Protein AF-A0A2U3EXC4-F1 (afdb_monomer_lite)

pLDDT: mean 76.71, std 11.1, range [39.53, 89.81]

Structure (mmCIF, N/CA/C/O backbone):
data_AF-A0A2U3EXC4-F1
#
_entry.id   AF-A0A2U3EXC4-F1
#
loop_
_atom_site.group_PDB
_atom_site.id
_atom_site.type_symbol
_atom_site.label_atom_id
_atom_site.label_alt_id
_atom_site.label_comp_id
_atom_site.label_asym_id
_atom_site.label_entity_id
_atom_site.label_seq_id
_atom_site.pdbx_PDB_ins_code
_atom_site.Cartn_x
_atom_site.Cartn_y
_atom_site.Cartn_z
_atom_site.occupancy
_atom_site.B_iso_or_equiv
_atom_site.auth_seq_id
_atom_site.auth_comp_id
_atom_site.auth_asym_id
_atom_site.auth_atom_id
_atom_site.pdbx_PDB_model_num
ATOM 1 N N . HIS A 1 1 ? -1.574 -14.650 11.570 1.00 39.53 1 HIS A N 1
ATOM 2 C CA . HIS A 1 1 ? -0.544 -13.862 12.267 1.00 39.53 1 HIS A CA 1
ATOM 3 C C . HIS A 1 1 ? -0.839 -12.391 12.060 1.00 39.53 1 HIS A C 1
ATOM 5 O O . HIS A 1 1 ? -0.309 -11.767 11.148 1.00 39.53 1 HIS A O 1
ATOM 11 N N . LEU A 1 2 ? -1.800 -11.889 12.842 1.00 47.72 2 LEU A N 1
ATOM 12 C CA . LEU A 1 2 ? -2.093 -10.464 12.923 1.00 47.72 2 LEU A CA 1
ATOM 13 C C . LEU A 1 2 ? -0.819 -9.725 13.350 1.00 47.72 2 LEU A C 1
ATOM 15 O O . LEU A 1 2 ? 0.061 -10.319 13.969 1.00 47.72 2 LEU A O 1
ATOM 19 N N . LEU A 1 3 ? -0.717 -8.446 13.006 1.00 53.62 3 LEU A N 1
ATOM 20 C CA . LEU A 1 3 ? 0.261 -7.527 13.580 1.00 53.62 3 LEU A CA 1
ATOM 21 C C . LEU A 1 3 ? 0.011 -7.461 15.097 1.00 53.62 3 LEU A C 1
ATOM 23 O O . LEU A 1 3 ? -0.742 -6.614 15.566 1.00 53.62 3 LEU A O 1
ATOM 27 N N . GLU A 1 4 ? 0.553 -8.426 15.842 1.00 44.22 4 GLU A N 1
ATOM 28 C CA . GLU A 1 4 ? 0.386 -8.539 17.288 1.00 44.22 4 GLU A CA 1
ATOM 29 C C . GLU A 1 4 ? 0.801 -7.210 17.931 1.00 44.22 4 GLU A C 1
ATOM 31 O O . GLU A 1 4 ? 1.902 -6.706 17.694 1.00 44.22 4 GLU A O 1
ATOM 36 N N . ASN A 1 5 ? -0.111 -6.649 18.730 1.00 52.50 5 ASN A N 1
ATOM 37 C CA . ASN A 1 5 ? 0.044 -5.418 19.514 1.00 52.50 5 ASN A CA 1
ATOM 38 C C . ASN A 1 5 ? -0.091 -4.075 18.774 1.00 52.50 5 ASN A C 1
ATOM 40 O O . ASN A 1 5 ? 0.348 -3.057 19.306 1.00 52.50 5 ASN A O 1
ATOM 44 N N . VAL A 1 6 ? -0.705 -4.026 17.587 1.00 58.94 6 VAL A N 1
ATOM 45 C CA . VAL A 1 6 ? -1.089 -2.739 16.974 1.00 58.94 6 VAL A CA 1
ATOM 46 C C . VAL A 1 6 ? -2.565 -2.481 17.225 1.00 58.94 6 VAL A C 1
ATOM 48 O O . VAL A 1 6 ? -3.406 -3.247 16.760 1.00 58.94 6 VAL A O 1
ATOM 51 N N . ASP A 1 7 ? -2.869 -1.399 17.943 1.00 63.06 7 ASP A N 1
ATOM 52 C CA . ASP A 1 7 ? -4.236 -0.903 18.070 1.00 63.06 7 ASP A CA 1
ATOM 53 C C . ASP A 1 7 ? -4.774 -0.575 16.661 1.00 63.06 7 ASP A C 1
ATOM 55 O O . ASP A 1 7 ? -4.237 0.314 15.990 1.00 63.06 7 ASP A O 1
ATOM 59 N N . PRO A 1 8 ? -5.799 -1.299 16.172 1.00 59.53 8 PRO A N 1
ATOM 60 C CA . PRO A 1 8 ? -6.338 -1.107 14.831 1.00 59.53 8 PRO A CA 1
ATOM 61 C C . PRO A 1 8 ? -7.047 0.245 14.658 1.00 59.53 8 PRO A C 1
ATOM 63 O O . PRO A 1 8 ? -7.344 0.618 13.521 1.00 59.53 8 PRO A O 1
ATOM 66 N N . GLU A 1 9 ? -7.329 0.961 15.752 1.00 60.06 9 GLU A N 1
ATOM 67 C CA . GLU A 1 9 ? -7.866 2.325 15.747 1.00 60.06 9 GLU A CA 1
ATOM 68 C C . GLU A 1 9 ? -6.787 3.402 15.883 1.00 60.06 9 GLU A C 1
ATOM 70 O O . GLU A 1 9 ? -7.100 4.591 15.823 1.00 60.06 9 GLU A O 1
ATOM 75 N N . SER A 1 10 ? -5.521 3.009 16.041 1.00 65.00 10 SER A N 1
ATOM 76 C CA . SER A 1 10 ? -4.431 3.959 16.184 1.00 65.00 10 SER A CA 1
ATOM 77 C C . SER A 1 10 ? -4.197 4.733 14.890 1.00 65.00 10 SER A C 1
ATOM 79 O O . SER A 1 10 ? -3.943 4.162 13.828 1.00 65.00 10 SER A O 1
ATOM 81 N N . ASP A 1 11 ? -4.175 6.056 15.009 1.00 62.62 11 ASP A N 1
ATOM 82 C CA . ASP A 1 11 ? -3.813 6.985 13.937 1.00 62.62 11 ASP A CA 1
ATOM 83 C C . ASP A 1 11 ? -2.303 6.983 13.611 1.00 62.62 11 ASP A C 1
ATOM 85 O O . ASP A 1 11 ? -1.827 7.840 12.870 1.00 62.62 11 ASP A O 1
ATOM 89 N N . GLN A 1 12 ? -1.537 6.006 14.111 1.00 58.59 12 GLN A N 1
ATOM 90 C CA . GLN A 1 12 ? -0.106 5.840 13.820 1.00 58.59 12 GLN A CA 1
ATOM 91 C C . GLN A 1 12 ? 0.189 5.741 12.325 1.00 58.59 12 GLN A C 1
ATOM 93 O O . GLN A 1 12 ? 1.234 6.190 11.878 1.00 58.59 12 GLN A O 1
ATOM 98 N N . ASP A 1 13 ? -0.745 5.224 11.529 1.00 61.38 13 ASP A N 1
ATOM 99 C CA . ASP A 1 13 ? -0.536 5.183 10.090 1.00 61.38 13 ASP A CA 1
ATOM 100 C C . ASP A 1 13 ? -0.767 6.560 9.433 1.00 61.38 13 ASP A C 1
ATOM 102 O O . ASP A 1 13 ? -0.423 6.711 8.273 1.00 61.38 13 ASP A O 1
ATOM 106 N N . ILE A 1 14 ? -1.338 7.594 10.080 1.00 65.75 14 ILE A N 1
ATOM 107 C CA . ILE A 1 14 ? -1.674 8.881 9.419 1.00 65.75 14 ILE A CA 1
ATOM 108 C C . ILE A 1 14 ? -0.468 9.507 8.718 1.00 65.75 14 ILE A C 1
ATOM 110 O O . ILE A 1 14 ? -0.600 9.937 7.562 1.00 65.75 14 ILE A O 1
ATOM 114 N N . HIS A 1 15 ? 0.676 9.518 9.396 1.00 70.88 15 HIS A N 1
ATOM 115 C CA . HIS A 1 15 ? 1.916 10.067 8.879 1.00 70.88 15 HIS A CA 1
ATOM 116 C C . HIS A 1 15 ? 2.724 8.984 8.152 1.00 70.88 15 HIS A C 1
ATOM 118 O O . HIS A 1 15 ? 3.027 7.962 8.764 1.00 70.88 15 HIS A O 1
ATOM 124 N N . PRO A 1 16 ? 3.144 9.214 6.890 1.00 68.75 16 PRO A N 1
ATOM 125 C CA . PRO A 1 16 ? 3.955 8.255 6.134 1.00 68.75 16 PRO A CA 1
ATOM 126 C C . PRO A 1 16 ? 5.227 7.796 6.864 1.00 68.75 16 PRO A C 1
ATOM 128 O O . PRO A 1 16 ? 5.678 6.674 6.682 1.00 68.75 16 PRO A O 1
ATOM 131 N N . GLU A 1 17 ? 5.795 8.655 7.711 1.00 71.88 17 GLU A N 1
ATOM 132 C CA . GLU A 1 17 ? 7.011 8.386 8.493 1.00 71.88 17 GLU A CA 1
ATOM 133 C C . GLU A 1 17 ? 6.801 7.386 9.640 1.00 71.88 17 GLU A C 1
ATOM 135 O O . GLU A 1 17 ? 7.762 6.822 10.155 1.00 71.88 17 GLU A O 1
ATOM 140 N N . GLN A 1 18 ? 5.552 7.173 10.053 1.00 72.88 18 GLN A N 1
ATOM 141 C CA . GLN A 1 18 ? 5.172 6.275 11.144 1.00 72.88 18 GLN A CA 1
ATOM 142 C C . GLN A 1 18 ? 4.621 4.936 10.620 1.00 72.88 18 GLN A C 1
ATOM 144 O O . GLN A 1 18 ? 4.342 4.028 11.408 1.00 72.88 18 GLN A O 1
ATOM 149 N N . GLU A 1 19 ? 4.494 4.784 9.294 1.00 75.25 19 GLU A N 1
ATOM 150 C CA . GLU A 1 19 ? 4.015 3.557 8.662 1.00 75.25 19 GLU A CA 1
ATOM 151 C C . GLU A 1 19 ? 5.043 2.428 8.852 1.00 75.25 19 GLU A C 1
ATOM 153 O O . GLU A 1 19 ? 6.198 2.512 8.441 1.00 75.25 19 GLU A O 1
ATOM 158 N N . ARG A 1 20 ? 4.612 1.326 9.475 1.00 76.25 20 ARG A N 1
ATOM 159 C CA . ARG A 1 20 ? 5.472 0.159 9.771 1.00 76.25 20 ARG A CA 1
ATOM 160 C C . ARG A 1 20 ? 5.605 -0.815 8.599 1.00 76.25 20 ARG A C 1
ATOM 162 O O . ARG A 1 20 ? 6.350 -1.794 8.687 1.00 76.25 20 ARG A O 1
ATOM 169 N N . VAL A 1 21 ? 4.848 -0.578 7.531 1.00 83.50 21 VAL A N 1
ATOM 170 C CA . VAL A 1 21 ? 4.814 -1.403 6.325 1.00 83.50 21 VAL A CA 1
ATOM 171 C C . VAL A 1 21 ? 4.985 -0.498 5.118 1.00 83.50 21 VAL A C 1
ATOM 173 O O . VAL A 1 21 ? 4.186 0.409 4.905 1.00 83.50 21 VAL A O 1
ATOM 176 N N . ARG A 1 22 ? 5.999 -0.777 4.306 1.00 86.56 22 ARG A N 1
ATOM 177 C CA . ARG A 1 22 ? 6.216 -0.158 3.006 1.00 86.56 22 ARG A CA 1
ATOM 178 C C . ARG A 1 22 ? 5.766 -1.121 1.920 1.00 86.56 22 ARG A C 1
ATOM 180 O O . ARG A 1 22 ? 6.240 -2.251 1.861 1.00 86.56 22 ARG A O 1
ATOM 187 N N . PHE A 1 23 ? 4.860 -0.663 1.066 1.00 87.69 23 PHE A N 1
ATOM 188 C CA . PHE A 1 23 ? 4.377 -1.440 -0.072 1.00 87.69 23 PHE A CA 1
ATOM 189 C C . PHE A 1 23 ? 5.165 -1.064 -1.326 1.00 87.69 23 PHE A C 1
ATOM 191 O O . PHE A 1 23 ? 5.357 0.124 -1.584 1.00 87.69 23 PHE A O 1
ATOM 198 N N . THR A 1 24 ? 5.579 -2.057 -2.103 1.00 86.81 24 THR A N 1
ATOM 199 C CA . THR A 1 24 ? 6.212 -1.885 -3.419 1.00 86.81 24 THR A CA 1
ATOM 200 C C . THR A 1 24 ? 5.493 -2.751 -4.445 1.00 86.81 24 THR A C 1
ATOM 202 O O . THR A 1 24 ? 4.983 -3.819 -4.102 1.00 86.81 24 THR A O 1
ATOM 205 N N . ALA A 1 25 ? 5.410 -2.301 -5.696 1.00 86.19 25 ALA A N 1
ATOM 206 C CA . ALA A 1 25 ? 4.807 -3.108 -6.755 1.00 86.19 25 ALA A CA 1
ATOM 207 C C . ALA A 1 25 ? 5.889 -3.826 -7.564 1.00 86.19 25 ALA A C 1
ATOM 209 O O . ALA A 1 25 ? 6.895 -3.223 -7.943 1.00 86.19 25 ALA A O 1
ATOM 210 N N . THR A 1 26 ? 5.662 -5.100 -7.879 1.00 84.94 26 THR A N 1
ATOM 211 C CA . THR A 1 26 ? 6.547 -5.825 -8.795 1.00 84.94 26 THR A CA 1
ATOM 212 C C . THR A 1 26 ? 6.403 -5.274 -10.218 1.00 84.94 26 THR A C 1
ATOM 214 O O . THR A 1 26 ? 5.294 -5.113 -10.727 1.00 84.94 26 THR A O 1
ATOM 217 N N . ALA A 1 27 ? 7.521 -4.990 -10.889 1.00 82.00 27 ALA A N 1
ATOM 218 C CA . ALA A 1 27 ? 7.528 -4.580 -12.300 1.00 82.00 27 ALA A CA 1
ATOM 219 C C . ALA A 1 27 ? 7.644 -5.765 -13.266 1.00 82.00 27 ALA A C 1
ATOM 221 O O . ALA A 1 27 ? 7.778 -5.586 -14.476 1.00 82.00 27 ALA A O 1
ATOM 222 N N . SER A 1 28 ? 7.566 -6.989 -12.748 1.00 80.62 28 SER A N 1
ATOM 223 C CA . SER A 1 28 ? 7.567 -8.185 -13.573 1.00 80.62 28 SER A CA 1
ATOM 224 C C . SER A 1 28 ? 6.315 -8.252 -14.458 1.00 80.62 28 SER A C 1
ATOM 226 O O . SER A 1 28 ? 5.176 -8.084 -14.012 1.00 80.62 28 SER A O 1
ATOM 228 N N . LEU A 1 29 ? 6.543 -8.532 -15.743 1.00 80.81 29 LEU A N 1
ATOM 229 C CA . LEU A 1 29 ? 5.497 -8.769 -16.743 1.00 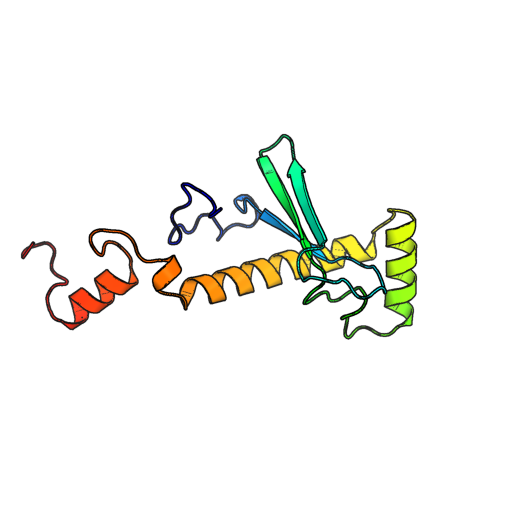80.81 29 LEU A CA 1
ATOM 230 C C . LEU A 1 29 ? 4.879 -10.171 -16.623 1.00 80.81 29 LEU A C 1
ATOM 232 O O . LEU A 1 29 ? 3.890 -10.476 -17.287 1.00 80.81 29 LEU A O 1
ATOM 236 N N . GLY A 1 30 ? 5.443 -11.029 -15.769 1.00 80.94 30 GLY A N 1
ATOM 237 C CA . GLY A 1 30 ? 4.889 -12.342 -15.472 1.00 80.94 30 GLY A CA 1
ATOM 238 C C . GLY A 1 30 ? 3.669 -12.268 -14.552 1.00 80.94 30 GLY A C 1
ATOM 239 O O . GLY A 1 30 ? 3.583 -11.436 -13.643 1.00 80.94 30 GLY A O 1
ATOM 240 N N . PHE A 1 31 ? 2.729 -13.189 -14.755 1.00 79.06 31 PHE A N 1
ATOM 241 C CA . PHE A 1 31 ? 1.625 -13.391 -13.822 1.00 79.06 31 PHE A CA 1
ATOM 242 C C . PHE A 1 31 ? 2.120 -14.107 -12.568 1.00 79.06 31 PHE A C 1
ATOM 244 O O . PHE A 1 31 ? 2.763 -15.154 -12.651 1.00 79.06 31 PHE A O 1
ATOM 251 N N . HIS A 1 32 ? 1.799 -13.542 -11.408 1.00 81.56 32 HIS A N 1
ATOM 252 C CA . HIS A 1 32 ? 2.148 -14.129 -10.121 1.00 81.56 32 HIS A CA 1
ATOM 253 C C . HIS A 1 32 ? 1.017 -15.044 -9.634 1.00 81.56 32 HIS A C 1
ATOM 255 O O . HIS A 1 32 ? -0.154 -14.755 -9.887 1.00 81.56 32 HIS A O 1
ATOM 261 N N . PRO A 1 33 ? 1.335 -16.143 -8.925 1.00 82.56 33 PRO A N 1
ATOM 262 C CA . PRO A 1 33 ? 0.327 -17.060 -8.395 1.00 82.56 33 PRO A CA 1
ATOM 263 C C . PRO A 1 33 ? -0.462 -16.477 -7.211 1.00 82.56 33 PRO A C 1
ATOM 265 O O . PRO A 1 33 ? -1.463 -17.061 -6.803 1.00 82.56 33 PRO A O 1
ATOM 268 N N . GLY A 1 34 ? -0.018 -15.352 -6.645 1.00 84.62 34 GLY A N 1
ATOM 269 C CA . GLY A 1 34 ? -0.682 -14.673 -5.542 1.00 84.62 34 GLY A CA 1
ATOM 270 C C . GLY A 1 34 ? -0.379 -13.179 -5.508 1.00 84.62 34 GLY A C 1
ATOM 271 O O . GLY A 1 34 ? 0.536 -12.696 -6.173 1.00 84.62 34 GLY A O 1
ATOM 272 N N . ASP A 1 35 ? -1.164 -12.470 -4.700 1.00 85.12 35 ASP A N 1
ATOM 273 C CA . ASP A 1 35 ? -1.126 -11.009 -4.576 1.00 85.12 35 ASP A CA 1
ATOM 274 C C . ASP A 1 35 ? 0.129 -10.499 -3.854 1.00 85.12 35 ASP A C 1
ATOM 276 O O . ASP A 1 35 ? 0.593 -9.391 -4.119 1.00 85.12 35 ASP A O 1
ATOM 280 N N . ILE A 1 36 ? 0.682 -11.302 -2.941 1.00 87.81 36 ILE A N 1
ATOM 281 C CA . ILE A 1 36 ? 1.909 -10.996 -2.202 1.00 87.81 36 ILE A CA 1
ATOM 282 C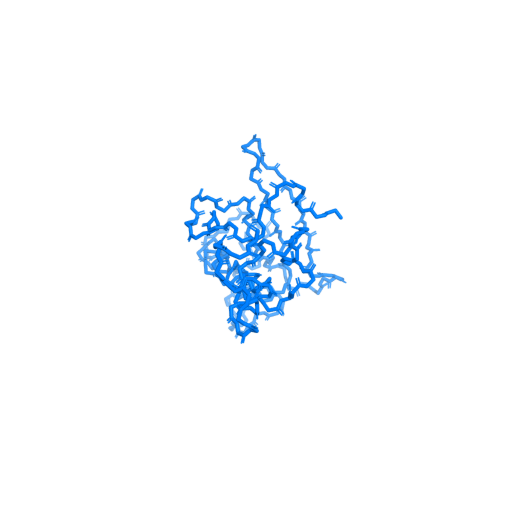 C . ILE A 1 36 ? 3.056 -11.762 -2.853 1.00 87.81 36 ILE A C 1
ATOM 284 O O . ILE A 1 36 ? 3.038 -12.993 -2.892 1.00 87.81 36 ILE A O 1
ATOM 288 N N . VAL A 1 37 ? 4.050 -11.024 -3.335 1.00 87.75 37 VAL A N 1
ATOM 289 C CA . VAL A 1 37 ? 5.242 -11.569 -3.993 1.00 87.75 37 VAL A CA 1
ATOM 290 C C . VAL A 1 37 ? 6.307 -11.891 -2.957 1.00 87.75 37 VAL A C 1
ATOM 292 O O . VAL A 1 37 ? 6.828 -13.004 -2.921 1.00 87.75 37 VAL A O 1
ATOM 295 N N . SER A 1 38 ? 6.608 -10.931 -2.083 1.00 87.69 38 SER A N 1
ATOM 296 C CA . SER A 1 38 ? 7.626 -11.090 -1.053 1.00 87.69 38 SER A CA 1
ATOM 297 C C . SER A 1 38 ? 7.307 -10.252 0.185 1.00 87.69 38 SER A C 1
ATOM 299 O O . SER A 1 38 ? 6.621 -9.230 0.124 1.00 87.69 38 SER A O 1
ATOM 301 N N . LEU A 1 39 ? 7.781 -10.723 1.338 1.00 89.81 39 LEU A N 1
ATOM 302 C CA . LEU A 1 39 ? 7.755 -9.995 2.602 1.00 89.81 39 LEU A CA 1
ATOM 303 C C . LEU A 1 39 ? 9.164 -10.041 3.186 1.00 89.81 39 LEU A C 1
ATOM 305 O O . LEU A 1 39 ? 9.655 -11.117 3.526 1.00 89.81 39 LEU A O 1
ATOM 309 N N . SER A 1 40 ? 9.793 -8.882 3.326 1.00 88.56 40 SER A N 1
ATOM 310 C CA . SER A 1 40 ? 11.076 -8.727 4.006 1.00 88.56 40 SER A CA 1
ATOM 311 C C . SER A 1 40 ? 10.959 -7.717 5.143 1.00 88.56 40 SER A C 1
ATOM 313 O O . SER A 1 40 ? 9.988 -6.965 5.249 1.00 88.56 40 SER A O 1
ATOM 315 N N . GLN A 1 41 ? 11.918 -7.744 6.058 1.00 89.25 41 GLN A N 1
ATOM 316 C CA . GLN A 1 41 ? 11.987 -6.821 7.181 1.00 89.25 41 GLN A CA 1
ATOM 317 C C . GLN A 1 41 ? 13.405 -6.271 7.251 1.00 89.25 41 GLN A C 1
ATOM 319 O O . GLN A 1 41 ? 14.360 -7.038 7.169 1.00 89.25 41 GLN A O 1
ATOM 324 N N . ASP A 1 42 ? 13.510 -4.954 7.366 1.00 86.12 42 ASP A N 1
ATOM 325 C CA . ASP A 1 42 ? 14.771 -4.245 7.537 1.00 86.12 42 ASP A CA 1
ATOM 326 C C . ASP A 1 42 ? 15.230 -4.270 9.008 1.00 86.12 42 ASP A C 1
ATOM 328 O O . ASP A 1 42 ? 14.424 -4.502 9.918 1.00 86.12 42 ASP A O 1
ATOM 332 N N . ASP A 1 43 ? 16.508 -3.975 9.249 1.00 84.06 43 ASP A N 1
ATOM 333 C CA . ASP A 1 43 ? 17.126 -3.917 10.583 1.00 84.06 43 ASP A CA 1
ATOM 334 C C . ASP A 1 43 ? 16.443 -2.877 11.494 1.00 84.06 43 ASP A C 1
ATOM 336 O O . ASP A 1 43 ? 16.402 -3.025 12.717 1.00 84.06 43 ASP A O 1
ATOM 340 N N . SER A 1 44 ? 15.839 -1.844 10.896 1.00 82.25 44 SER A N 1
ATOM 341 C CA . SER A 1 44 ? 15.017 -0.829 11.571 1.00 82.25 44 SER A CA 1
ATOM 342 C C . SER A 1 44 ? 13.644 -1.338 12.041 1.00 82.25 44 SER A C 1
ATOM 344 O O . SER A 1 44 ? 12.924 -0.640 12.758 1.00 82.25 44 SER A O 1
ATOM 346 N N . GLY A 1 45 ? 13.252 -2.549 11.641 1.00 81.31 45 GLY A N 1
ATOM 347 C CA . GLY A 1 45 ? 11.942 -3.129 11.914 1.00 81.31 45 GLY A CA 1
ATOM 348 C C . GLY A 1 45 ? 10.853 -2.760 10.900 1.00 81.31 45 GLY A C 1
ATOM 349 O O . GLY A 1 45 ? 9.710 -3.199 11.067 1.00 81.31 45 GLY A O 1
ATOM 350 N N . LEU A 1 46 ? 11.188 -1.996 9.853 1.00 83.38 46 LEU A N 1
ATOM 351 C CA . LEU A 1 46 ? 10.287 -1.681 8.746 1.00 83.38 46 LEU A CA 1
ATOM 352 C C . LEU A 1 46 ? 10.051 -2.926 7.883 1.00 83.38 46 LEU A C 1
ATOM 354 O O . LEU A 1 46 ? 10.994 -3.593 7.464 1.00 83.38 46 LEU A O 1
ATOM 358 N N . ARG A 1 47 ? 8.787 -3.252 7.605 1.00 87.50 47 ARG A N 1
ATOM 359 C CA . ARG A 1 47 ? 8.434 -4.390 6.746 1.00 87.50 47 ARG A CA 1
ATOM 360 C C . ARG A 1 47 ? 8.241 -3.920 5.315 1.00 87.50 47 ARG A C 1
ATOM 362 O O . ARG A 1 47 ? 7.439 -3.026 5.076 1.00 87.50 47 ARG A O 1
ATOM 369 N N . HIS A 1 48 ? 8.923 -4.546 4.372 1.00 88.69 48 HIS A N 1
ATOM 370 C CA . HIS A 1 48 ? 8.746 -4.314 2.948 1.00 88.69 48 HIS A CA 1
ATOM 371 C C . HIS A 1 48 ? 7.868 -5.425 2.379 1.00 88.69 48 HIS A C 1
ATOM 373 O O . HIS A 1 48 ? 8.200 -6.605 2.490 1.00 88.69 48 HIS A O 1
ATOM 379 N N . LEU A 1 49 ? 6.726 -5.046 1.816 1.00 89.81 49 LEU A N 1
ATOM 380 C CA . LEU A 1 49 ? 5.789 -5.960 1.181 1.00 89.81 49 LEU A CA 1
ATOM 381 C C . LEU A 1 49 ? 5.754 -5.672 -0.317 1.00 89.81 49 LEU A C 1
ATOM 383 O O . LEU A 1 49 ? 5.248 -4.630 -0.734 1.00 89.81 49 LEU A O 1
ATOM 387 N N . GLU A 1 50 ? 6.255 -6.610 -1.110 1.00 89.25 50 GLU A N 1
ATOM 388 C CA . GLU A 1 50 ? 6.141 -6.553 -2.561 1.00 89.25 50 GLU A CA 1
ATOM 389 C C . GLU A 1 50 ? 4.834 -7.213 -2.994 1.00 89.25 50 GLU A C 1
ATOM 391 O O . GLU A 1 50 ? 4.524 -8.341 -2.590 1.00 89.25 50 GLU A O 1
ATOM 396 N N . VAL A 1 51 ? 4.062 -6.512 -3.817 1.00 89.1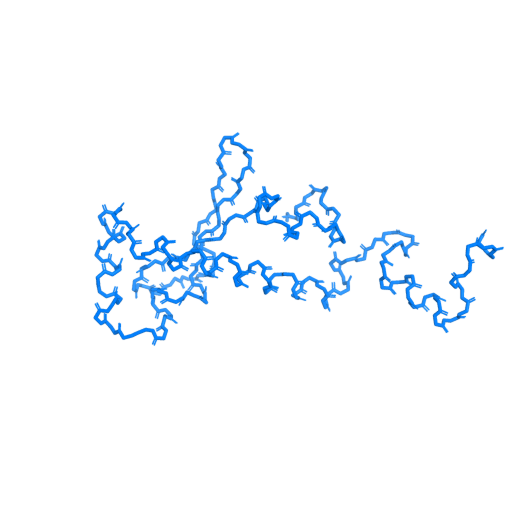2 51 VAL A N 1
ATOM 397 C CA . VAL A 1 51 ? 2.744 -6.955 -4.268 1.00 89.12 51 VAL A CA 1
ATOM 398 C C . VAL A 1 51 ? 2.633 -6.984 -5.789 1.00 89.12 51 VAL A C 1
ATOM 400 O O . VAL A 1 51 ? 3.269 -6.201 -6.494 1.00 89.12 51 VAL A O 1
ATOM 403 N N . ALA A 1 52 ? 1.803 -7.896 -6.293 1.00 86.69 52 ALA A N 1
ATOM 404 C CA . ALA A 1 52 ? 1.537 -8.078 -7.722 1.00 86.69 52 ALA A CA 1
ATOM 405 C C . ALA A 1 52 ? 0.201 -7.476 -8.191 1.00 86.69 52 ALA A C 1
ATOM 407 O O . ALA A 1 52 ? -0.143 -7.585 -9.366 1.00 86.69 52 ALA A O 1
ATOM 408 N N . PHE A 1 53 ? -0.555 -6.848 -7.288 1.00 84.31 53 PHE A N 1
ATOM 409 C CA . PHE A 1 53 ? -1.866 -6.265 -7.573 1.00 84.31 53 PHE A CA 1
ATOM 410 C C . PHE A 1 53 ? -1.830 -4.738 -7.487 1.00 84.31 53 PHE A C 1
ATOM 412 O O . PHE A 1 53 ? -1.034 -4.165 -6.745 1.00 84.31 53 PHE A O 1
ATOM 419 N N . LEU A 1 54 ? -2.734 -4.080 -8.224 1.00 78.69 54 LEU A N 1
ATOM 420 C CA . LEU A 1 54 ? -2.897 -2.615 -8.241 1.00 78.69 54 LEU A CA 1
ATOM 421 C C . LEU A 1 54 ? -1.601 -1.828 -8.529 1.00 78.69 54 LEU A C 1
ATOM 423 O O . LEU A 1 54 ? -1.495 -0.652 -8.178 1.00 78.69 54 LEU A O 1
ATOM 427 N N . GLY A 1 55 ? -0.640 -2.462 -9.201 1.00 77.94 55 GLY A N 1
ATOM 428 C CA . GLY A 1 55 ? 0.531 -1.794 -9.741 1.00 77.94 55 GLY A CA 1
ATOM 429 C C . GLY A 1 55 ? 0.170 -0.986 -10.990 1.00 77.94 55 GLY A C 1
ATOM 430 O O . GLY A 1 55 ? -0.338 -1.514 -11.971 1.00 77.94 55 GLY A O 1
ATOM 431 N N . LEU A 1 56 ? 0.478 0.303 -10.973 1.00 76.31 56 LEU A N 1
ATOM 432 C CA . LEU A 1 56 ? 0.696 1.195 -12.117 1.00 76.31 56 LEU A CA 1
ATOM 433 C C . LEU A 1 56 ? 1.880 0.735 -12.975 1.00 76.31 56 LEU A C 1
ATOM 435 O O . LEU A 1 56 ? 2.058 1.258 -14.066 1.00 76.31 56 LEU A O 1
ATOM 439 N N . HIS A 1 57 ? 2.660 -0.258 -12.552 1.00 78.75 57 HIS A N 1
ATOM 440 C CA . HIS A 1 57 ? 3.647 -0.959 -13.374 1.00 78.75 57 HIS A CA 1
ATOM 441 C C . HIS A 1 57 ? 3.573 -2.473 -13.152 1.00 78.75 57 HIS A C 1
ATOM 443 O O . HIS A 1 57 ? 2.955 -2.924 -12.189 1.00 78.75 57 HIS A O 1
ATOM 449 N N . GLY A 1 58 ? 4.159 -3.247 -14.069 1.00 79.88 58 GLY A N 1
ATOM 450 C CA . GLY A 1 58 ? 4.069 -4.711 -14.089 1.00 79.88 58 GLY A CA 1
ATOM 451 C C . GLY A 1 58 ? 2.889 -5.250 -14.906 1.00 79.88 58 GLY A C 1
ATOM 452 O O . GLY A 1 58 ? 2.225 -4.518 -15.641 1.00 79.88 58 GLY A O 1
ATOM 453 N N . SER A 1 59 ? 2.634 -6.555 -14.790 1.00 78.00 59 SER A N 1
ATOM 454 C CA . SER A 1 59 ? 1.678 -7.296 -15.637 1.00 78.00 59 SER A CA 1
ATOM 455 C C . SER A 1 59 ? 0.219 -6.822 -15.572 1.00 78.00 59 SER A C 1
ATOM 457 O O . SER A 1 59 ? -0.530 -7.034 -16.524 1.00 78.00 59 SER A O 1
ATOM 459 N N . GLN A 1 60 ? -0.195 -6.177 -14.478 1.00 77.56 60 GLN A N 1
ATOM 460 C CA . GLN A 1 60 ? -1.563 -5.671 -14.287 1.00 77.56 60 GLN A CA 1
ATOM 461 C C . GLN A 1 60 ? -1.712 -4.165 -14.537 1.00 77.56 60 GLN A C 1
ATOM 463 O O . GLN A 1 60 ? -2.763 -3.589 -14.245 1.00 77.56 60 GLN A O 1
ATOM 468 N N . SER A 1 61 ? -0.675 -3.515 -15.064 1.00 81.25 61 SER A N 1
ATOM 469 C CA . SER A 1 61 ? -0.684 -2.070 -15.237 1.00 81.25 61 SER A CA 1
ATOM 470 C C . SER A 1 61 ? -1.564 -1.609 -16.406 1.00 81.25 61 SER A C 1
ATOM 472 O O . SER A 1 61 ? -1.522 -2.202 -17.485 1.00 81.25 61 SER A O 1
ATOM 474 N N . PRO A 1 62 ? -2.310 -0.497 -16.242 1.00 80.19 62 PRO A N 1
ATOM 475 C CA . PRO A 1 62 ? -3.013 0.162 -17.339 1.00 80.19 62 PRO A CA 1
ATOM 476 C C . PRO A 1 62 ? -2.088 1.014 -18.229 1.00 80.19 62 PRO A C 1
ATOM 478 O O . PRO A 1 62 ? -2.573 1.659 -19.161 1.00 80.19 62 PRO A O 1
ATOM 481 N N . MET A 1 63 ? -0.785 1.095 -17.931 1.00 81.94 63 MET A N 1
ATOM 482 C CA . MET A 1 63 ? 0.146 1.928 -18.690 1.00 81.94 63 MET A CA 1
ATOM 483 C C . MET A 1 63 ? 0.446 1.350 -20.081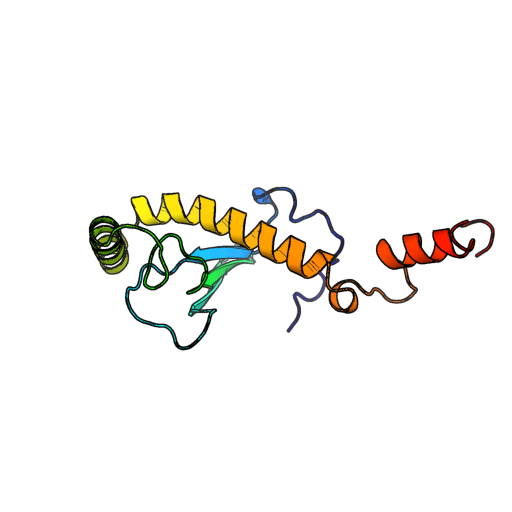 1.00 81.94 63 MET A C 1
ATOM 485 O O . MET A 1 63 ? 0.426 0.134 -20.276 1.00 81.94 63 MET A O 1
ATOM 489 N N . PRO A 1 64 ? 0.769 2.211 -21.064 1.00 84.62 64 PRO A N 1
ATOM 490 C CA . PRO A 1 64 ? 1.228 1.764 -22.373 1.00 84.62 64 PRO A CA 1
ATOM 491 C C . PRO A 1 64 ? 2.442 0.828 -22.290 1.00 84.62 64 PRO A C 1
ATOM 493 O O . PRO A 1 64 ? 3.375 1.082 -21.528 1.00 84.62 64 PRO A O 1
ATOM 496 N N . GLY A 1 65 ? 2.468 -0.203 -23.142 1.00 82.38 65 GLY A N 1
ATOM 497 C CA . GLY A 1 65 ? 3.504 -1.245 -23.121 1.00 82.38 65 GLY A CA 1
ATOM 498 C C . GLY A 1 65 ? 4.942 -0.726 -23.221 1.00 82.38 65 GLY A C 1
ATOM 499 O O . GLY A 1 65 ? 5.819 -1.262 -22.562 1.00 82.38 65 GLY A O 1
ATOM 500 N N . TYR A 1 66 ? 5.177 0.377 -23.939 1.00 84.00 66 TYR A N 1
ATOM 501 C CA . TYR A 1 66 ? 6.523 0.944 -24.070 1.00 84.00 66 TYR A CA 1
ATOM 502 C C . TYR A 1 66 ? 7.111 1.445 -22.739 1.00 84.00 66 TYR A C 1
ATOM 504 O O . TYR A 1 66 ? 8.318 1.353 -22.546 1.00 84.00 66 TYR A O 1
ATOM 512 N N . TYR A 1 67 ? 6.282 1.931 -21.805 1.00 83.38 67 TYR A N 1
ATOM 513 C CA . TYR A 1 67 ? 6.746 2.270 -20.454 1.00 83.38 67 TYR A CA 1
ATOM 514 C C . TYR A 1 67 ? 6.986 1.018 -19.614 1.00 83.38 67 TYR A C 1
ATOM 516 O O . TYR A 1 67 ? 7.891 0.990 -18.786 1.00 83.38 67 TYR A O 1
ATOM 524 N N . LEU A 1 68 ? 6.164 -0.014 -19.808 1.00 84.31 68 LEU A N 1
ATOM 525 C CA . LEU A 1 68 ? 6.282 -1.263 -19.064 1.00 84.31 68 LEU A CA 1
ATOM 526 C C . LEU A 1 68 ? 7.542 -2.036 -19.446 1.00 84.31 68 LEU A C 1
ATOM 528 O O . LEU A 1 68 ? 8.169 -2.602 -18.559 1.00 84.31 68 LEU A O 1
ATOM 532 N N . ASP A 1 69 ? 7.941 -2.010 -20.716 1.00 85.12 69 ASP A N 1
ATOM 533 C CA . ASP A 1 69 ? 9.186 -2.630 -21.176 1.00 85.12 69 ASP A CA 1
ATOM 534 C C . ASP A 1 69 ? 10.416 -1.940 -20.566 1.00 85.12 69 ASP A C 1
ATOM 536 O O . ASP A 1 69 ? 11.325 -2.616 -20.083 1.00 85.12 69 ASP A O 1
ATOM 540 N N . GLU A 1 70 ? 10.426 -0.602 -20.523 1.00 84.94 70 GLU A N 1
ATOM 541 C CA . GLU A 1 70 ? 11.490 0.175 -19.872 1.00 84.94 70 GLU A CA 1
ATOM 542 C C . GLU A 1 70 ? 11.557 -0.131 -18.369 1.00 84.94 70 GLU A C 1
ATOM 544 O O . GLU A 1 70 ? 12.627 -0.423 -17.840 1.00 84.94 70 GLU A O 1
ATOM 549 N N . LEU A 1 71 ? 10.408 -0.175 -17.693 1.00 85.81 71 LEU A N 1
ATOM 550 C CA . LEU A 1 71 ? 10.320 -0.509 -16.269 1.00 85.81 71 LEU A CA 1
ATOM 551 C C . LEU A 1 71 ? 10.715 -1.958 -15.965 1.00 85.81 71 LEU A C 1
ATOM 553 O O . LEU A 1 71 ? 11.366 -2.217 -14.954 1.00 85.81 71 LEU A O 1
ATOM 557 N N . ALA A 1 72 ? 10.345 -2.907 -16.824 1.00 84.88 72 ALA A N 1
ATOM 558 C CA . ALA A 1 72 ? 10.739 -4.305 -16.687 1.00 84.88 72 ALA A CA 1
ATOM 559 C C . ALA A 1 72 ? 12.252 -4.474 -16.888 1.00 84.88 72 ALA A C 1
ATOM 561 O O . ALA A 1 72 ? 12.885 -5.256 -16.175 1.00 84.88 72 ALA A O 1
ATOM 562 N N . TRP A 1 73 ? 12.839 -3.715 -17.818 1.00 85.00 73 TRP A N 1
ATOM 563 C CA . TRP A 1 73 ? 14.284 -3.670 -18.022 1.00 85.00 73 TRP A CA 1
ATOM 564 C C . TRP A 1 73 ? 15.012 -3.065 -16.816 1.00 85.00 73 TRP A C 1
ATOM 566 O O . TRP A 1 73 ? 15.952 -3.677 -16.309 1.00 85.00 73 TRP A O 1
ATOM 576 N N . GLU A 1 74 ? 14.552 -1.913 -16.315 1.00 85.56 74 GLU A N 1
ATOM 577 C CA . GLU A 1 74 ? 15.074 -1.280 -15.094 1.00 85.56 74 GLU A CA 1
ATOM 578 C C . GLU A 1 74 ? 15.016 -2.240 -13.897 1.00 85.56 74 GLU A C 1
ATOM 580 O O . GLU A 1 74 ? 16.000 -2.394 -13.173 1.00 85.56 74 GLU A O 1
ATOM 585 N N . TYR A 1 75 ? 13.892 -2.940 -13.721 1.00 83.69 75 TYR A N 1
ATOM 586 C CA . TYR A 1 75 ? 13.699 -3.917 -12.649 1.00 83.69 75 TYR A CA 1
ATOM 587 C C . TYR A 1 75 ? 14.655 -5.109 -12.762 1.00 83.69 75 TYR A C 1
ATOM 589 O O . TYR A 1 75 ? 15.239 -5.523 -11.761 1.00 83.69 75 TYR A O 1
ATOM 597 N N . ALA A 1 76 ? 14.875 -5.630 -13.973 1.00 83.38 76 ALA A N 1
ATOM 598 C CA . ALA A 1 76 ? 15.822 -6.721 -14.207 1.00 83.38 76 ALA A CA 1
ATOM 599 C C . ALA A 1 76 ? 17.275 -6.325 -13.883 1.00 83.38 76 ALA A C 1
ATOM 601 O O . ALA A 1 76 ? 18.045 -7.156 -13.401 1.00 83.38 76 ALA A O 1
ATOM 602 N N . TRP A 1 77 ? 17.634 -5.060 -14.116 1.00 83.00 77 TRP A N 1
ATOM 603 C CA . TRP A 1 77 ? 18.958 -4.502 -13.820 1.00 83.00 77 TRP A CA 1
ATOM 604 C C . TRP A 1 77 ? 19.075 -3.863 -12.430 1.00 83.00 77 TRP A C 1
ATOM 606 O O . TRP A 1 77 ? 20.139 -3.352 -12.092 1.00 83.00 77 TRP A O 1
ATOM 616 N N . GLN A 1 78 ? 18.015 -3.906 -11.613 1.00 77.50 78 GLN A N 1
ATOM 617 C CA . GLN A 1 78 ? 17.938 -3.241 -10.304 1.00 77.50 78 GLN A CA 1
ATOM 618 C C . GLN A 1 78 ? 18.207 -1.721 -10.362 1.00 77.50 78 GLN A C 1
ATOM 620 O O . GLN A 1 78 ? 18.564 -1.104 -9.359 1.00 77.50 78 GLN A O 1
ATOM 625 N N . GLU A 1 79 ? 17.989 -1.094 -11.521 1.00 75.62 79 GLU A N 1
ATOM 626 C CA . GLU A 1 79 ? 18.117 0.350 -11.746 1.00 75.62 79 GLU A CA 1
ATOM 627 C C . GLU A 1 79 ? 16.737 1.018 -11.815 1.00 75.62 79 GLU A C 1
ATOM 629 O O . GLU A 1 79 ? 16.404 1.716 -12.768 1.00 75.62 79 GLU A O 1
ATOM 634 N N . SER A 1 80 ? 15.912 0.804 -10.792 1.00 72.62 80 SER A N 1
ATOM 635 C CA . SER A 1 80 ? 14.547 1.330 -10.736 1.00 72.62 80 SER A CA 1
ATOM 636 C C . SER A 1 80 ? 14.544 2.853 -10.562 1.00 72.62 80 SER A C 1
ATOM 638 O O . SER A 1 80 ? 14.577 3.346 -9.438 1.00 72.62 80 SER A O 1
ATOM 640 N N . ARG A 1 81 ? 14.485 3.637 -11.642 1.00 80.31 81 ARG A N 1
ATOM 641 C CA . ARG A 1 81 ? 14.360 5.105 -11.553 1.00 80.31 81 ARG A CA 1
ATOM 642 C C . ARG A 1 81 ? 12.900 5.506 -11.608 1.00 80.31 81 ARG A C 1
ATOM 644 O O . ARG A 1 81 ? 12.384 6.122 -10.675 1.00 80.31 81 ARG A O 1
ATOM 651 N N . LEU A 1 82 ? 12.224 5.106 -12.680 1.00 81.12 82 LEU A N 1
ATOM 652 C CA . LEU A 1 82 ? 10.799 5.366 -12.855 1.00 81.12 82 LEU A CA 1
ATOM 653 C C . LEU A 1 82 ? 9.966 4.475 -11.928 1.00 81.12 82 LEU A C 1
ATOM 655 O O . LEU A 1 82 ? 8.976 4.939 -11.362 1.00 81.12 82 LEU A O 1
ATOM 659 N N . GLY A 1 83 ? 10.419 3.239 -11.687 1.00 81.69 83 GLY A N 1
ATOM 660 C CA . GLY A 1 83 ? 9.765 2.314 -10.758 1.00 81.69 83 GLY A CA 1
ATOM 661 C C . GLY A 1 83 ? 9.673 2.869 -9.334 1.00 81.69 83 GLY A C 1
ATOM 662 O O . GLY A 1 83 ? 8.606 2.814 -8.729 1.00 81.69 83 GLY A O 1
ATOM 663 N N . LEU A 1 84 ? 10.741 3.503 -8.828 1.00 83.25 84 LEU A N 1
ATOM 664 C CA . LEU A 1 84 ? 10.741 4.118 -7.491 1.00 83.25 84 LEU A CA 1
ATOM 665 C C . LEU A 1 84 ? 9.775 5.303 -7.384 1.00 83.25 84 LEU A C 1
ATOM 667 O O . LEU A 1 84 ? 9.145 5.505 -6.345 1.00 83.25 84 LEU A O 1
ATOM 671 N N . PHE A 1 85 ? 9.645 6.089 -8.454 1.00 85.31 85 PHE A N 1
ATOM 672 C CA . PHE A 1 85 ? 8.679 7.182 -8.494 1.00 85.31 85 PHE A CA 1
ATOM 673 C C . PHE A 1 85 ? 7.241 6.655 -8.453 1.00 85.31 85 PHE A C 1
ATOM 675 O O . PHE A 1 85 ? 6.426 7.155 -7.680 1.00 85.31 85 PHE A O 1
ATOM 682 N N . LEU A 1 86 ? 6.929 5.627 -9.244 1.00 84.31 86 LEU A N 1
ATOM 683 C CA . LEU A 1 86 ? 5.604 5.002 -9.246 1.00 84.31 86 LEU A CA 1
ATOM 684 C C . LEU A 1 86 ? 5.301 4.301 -7.916 1.00 84.31 86 LEU A C 1
ATOM 686 O O . LEU A 1 86 ? 4.182 4.405 -7.408 1.00 84.31 86 LEU A O 1
ATOM 690 N N . ASP A 1 87 ? 6.308 3.688 -7.295 1.00 84.44 87 ASP A N 1
ATOM 691 C CA . ASP A 1 87 ? 6.185 3.059 -5.980 1.00 84.44 87 ASP A CA 1
ATOM 692 C C . ASP A 1 87 ? 5.777 4.045 -4.881 1.00 84.44 87 ASP A C 1
ATOM 694 O O . ASP A 1 87 ? 5.038 3.668 -3.972 1.00 84.44 87 ASP A O 1
ATOM 698 N N . PHE A 1 88 ? 6.160 5.322 -4.970 1.00 85.25 88 PHE A N 1
ATOM 699 C CA . PHE A 1 88 ? 5.671 6.338 -4.034 1.00 85.25 88 PHE A CA 1
ATOM 700 C C . PHE A 1 88 ? 4.139 6.474 -4.079 1.00 85.25 88 PHE A C 1
ATOM 702 O O . PHE A 1 88 ? 3.477 6.505 -3.035 1.00 85.25 88 PHE A O 1
ATOM 709 N N . PHE A 1 89 ? 3.556 6.508 -5.282 1.00 84.94 89 PHE A N 1
ATOM 710 C CA . PHE A 1 89 ? 2.102 6.575 -5.450 1.00 84.94 89 PHE A CA 1
ATOM 711 C C . PHE A 1 89 ? 1.428 5.266 -5.044 1.00 84.94 89 PHE A C 1
ATOM 713 O O . PHE A 1 89 ? 0.394 5.303 -4.372 1.00 84.94 89 PHE A O 1
ATOM 720 N N . HIS A 1 90 ? 2.023 4.121 -5.389 1.00 85.38 90 HIS A N 1
ATOM 721 C CA . HIS A 1 90 ? 1.517 2.810 -4.975 1.00 85.38 90 HIS A CA 1
ATOM 722 C C . HIS A 1 90 ? 1.449 2.663 -3.482 1.00 85.38 90 HIS A C 1
ATOM 724 O O . HIS A 1 90 ? 0.410 2.274 -2.952 1.00 85.38 90 HIS A O 1
ATOM 730 N N . HIS A 1 91 ? 2.545 2.992 -2.810 1.00 87.38 91 HIS A N 1
ATOM 731 C CA . HIS A 1 91 ? 2.638 2.862 -1.378 1.00 87.38 91 HIS A CA 1
ATOM 732 C C . HIS A 1 91 ? 1.503 3.633 -0.711 1.00 87.38 91 HIS A C 1
ATOM 734 O O . HIS A 1 91 ? 0.755 3.066 0.087 1.00 87.38 91 HIS A O 1
ATOM 740 N N . ARG A 1 92 ? 1.286 4.888 -1.125 1.00 86.88 92 ARG A N 1
ATOM 741 C CA . ARG A 1 92 ? 0.206 5.700 -0.570 1.00 86.88 92 ARG A CA 1
ATOM 742 C C . ARG A 1 92 ? -1.180 5.149 -0.905 1.00 86.88 92 ARG A C 1
ATOM 744 O O . ARG A 1 92 ? -2.040 5.117 -0.024 1.00 86.88 92 ARG A O 1
ATOM 751 N N . LEU A 1 93 ? -1.410 4.721 -2.146 1.00 86.62 93 LEU A N 1
ATOM 752 C CA . LEU A 1 93 ? -2.690 4.161 -2.585 1.00 86.62 93 LEU A CA 1
ATOM 753 C C . LEU A 1 93 ? -3.049 2.893 -1.801 1.00 86.62 93 LEU A C 1
ATOM 755 O O . LEU A 1 93 ? -4.157 2.787 -1.275 1.00 86.62 93 LEU A O 1
ATOM 759 N N . LEU A 1 94 ? -2.107 1.957 -1.686 1.00 86.75 94 LEU A N 1
ATOM 760 C CA . LEU A 1 94 ? -2.288 0.691 -0.979 1.00 86.75 94 LEU A CA 1
ATOM 761 C C . LEU A 1 94 ? -2.480 0.910 0.517 1.00 86.75 94 LEU A C 1
ATOM 763 O O . LEU A 1 94 ? -3.378 0.305 1.104 1.00 86.75 94 LEU A O 1
ATOM 767 N N . THR A 1 95 ? -1.733 1.833 1.124 1.00 85.25 95 THR A N 1
ATOM 768 C CA . THR A 1 95 ? -1.960 2.206 2.520 1.00 85.25 95 THR A CA 1
ATOM 769 C C . THR A 1 95 ? -3.379 2.753 2.723 1.00 85.25 95 THR A C 1
ATOM 771 O O . THR A 1 95 ? -4.067 2.353 3.666 1.00 85.25 95 THR A O 1
ATOM 774 N N . LEU A 1 96 ? -3.862 3.644 1.849 1.00 85.12 96 LEU A N 1
ATOM 775 C CA . LEU A 1 96 ? -5.224 4.182 1.946 1.00 85.12 96 LEU A CA 1
ATOM 776 C C . LEU A 1 96 ? -6.285 3.096 1.740 1.00 85.12 96 LEU A C 1
ATOM 778 O O . LEU A 1 96 ? -7.253 3.035 2.502 1.00 85.12 96 LEU A O 1
ATOM 782 N N . LEU A 1 97 ? -6.089 2.206 0.766 1.00 85.81 97 LEU A N 1
ATOM 783 C CA . LEU A 1 97 ? -6.980 1.074 0.528 1.00 85.81 97 LEU A CA 1
ATOM 784 C C . LEU A 1 97 ? -7.031 0.146 1.746 1.00 85.81 97 LEU A C 1
ATOM 786 O O . LEU A 1 97 ? -8.116 -0.215 2.200 1.00 85.81 97 LEU A O 1
ATOM 790 N N . HIS A 1 98 ? -5.874 -0.176 2.325 1.00 83.19 98 HIS A N 1
ATOM 791 C CA . HIS A 1 98 ? -5.768 -0.977 3.539 1.00 83.19 98 HIS A CA 1
ATOM 792 C C . HIS A 1 98 ? -6.492 -0.315 4.723 1.00 83.19 98 HIS A C 1
ATOM 794 O O . HIS A 1 98 ? -7.189 -0.987 5.486 1.00 83.19 98 HIS A O 1
ATOM 800 N N . ARG A 1 99 ? -6.416 1.015 4.863 1.00 79.88 99 ARG A N 1
ATOM 801 C CA . ARG A 1 99 ? -7.186 1.754 5.881 1.00 79.88 99 ARG A CA 1
ATOM 802 C C . ARG A 1 99 ? -8.686 1.678 5.649 1.00 79.88 99 ARG A C 1
ATOM 804 O O . ARG A 1 99 ? -9.418 1.405 6.594 1.00 79.88 99 ARG A O 1
ATOM 811 N N . ILE A 1 100 ? -9.149 1.904 4.421 1.00 83.19 100 ILE A N 1
ATOM 812 C CA . ILE A 1 100 ? -10.572 1.803 4.072 1.00 83.19 100 ILE A CA 1
ATOM 813 C C . ILE A 1 100 ? -11.072 0.390 4.379 1.00 83.19 100 ILE A C 1
ATOM 815 O O . ILE A 1 100 ? -12.075 0.219 5.070 1.00 83.19 100 ILE A O 1
ATOM 819 N N . TRP A 1 101 ? -10.328 -0.624 3.946 1.00 83.75 101 TRP A N 1
ATOM 820 C CA . TRP A 1 101 ? -10.641 -2.025 4.191 1.00 83.75 101 TRP A CA 1
ATOM 821 C C . TRP A 1 101 ? -10.750 -2.352 5.687 1.00 83.75 101 TRP A C 1
ATOM 823 O O . TRP A 1 101 ? -11.726 -2.982 6.095 1.00 83.75 101 TRP A O 1
ATOM 833 N N . ARG A 1 102 ? -9.814 -1.867 6.521 1.00 76.94 102 ARG A N 1
ATOM 834 C CA . ARG A 1 102 ? -9.881 -2.018 7.989 1.00 76.94 102 ARG A CA 1
ATOM 835 C C . ARG A 1 102 ? -11.067 -1.258 8.584 1.00 76.94 102 ARG A C 1
ATOM 837 O O . ARG A 1 102 ? -11.776 -1.797 9.429 1.00 76.94 102 ARG A O 1
ATOM 844 N N . LYS A 1 103 ? -11.325 -0.029 8.124 1.00 74.06 103 LYS A N 1
ATOM 845 C CA . LYS A 1 103 ? -12.394 0.841 8.639 1.00 74.06 103 LYS A CA 1
ATOM 846 C C . LYS A 1 103 ? -13.780 0.206 8.514 1.00 74.06 103 LYS A C 1
ATOM 848 O O . LYS A 1 103 ? -14.572 0.351 9.441 1.00 74.06 103 LYS A O 1
ATOM 853 N N . TYR A 1 104 ? -14.058 -0.484 7.408 1.00 72.94 104 TYR A N 1
ATOM 854 C CA . TYR A 1 104 ? -15.364 -1.100 7.137 1.00 72.94 104 TYR A CA 1
ATOM 855 C C . TYR A 1 104 ? -15.499 -2.551 7.635 1.00 72.94 104 TYR A C 1
ATOM 857 O O . TYR A 1 104 ? -16.582 -3.127 7.545 1.00 72.94 104 TYR A O 1
ATOM 865 N N . ARG A 1 105 ? -14.438 -3.159 8.184 1.00 74.94 105 ARG A N 1
ATOM 866 C CA . ARG A 1 105 ? -14.470 -4.531 8.717 1.00 74.94 105 ARG A CA 1
ATOM 867 C C . ARG A 1 105 ? -14.499 -4.535 10.241 1.00 74.94 105 ARG A C 1
ATOM 869 O O . ARG A 1 105 ? -13.463 -4.584 10.895 1.00 74.94 105 ARG A O 1
ATOM 876 N N . TYR A 1 106 ? -15.708 -4.557 10.801 1.00 61.97 106 TYR A N 1
ATOM 877 C CA . TYR A 1 106 ? -15.937 -4.541 12.251 1.00 61.97 106 TYR A CA 1
ATOM 878 C C . TYR A 1 106 ? -15.184 -5.650 13.010 1.00 61.97 106 TYR A C 1
ATOM 880 O O . TYR A 1 106 ? -14.559 -5.370 14.023 1.00 61.97 106 TYR A O 1
ATOM 888 N N . HIS A 1 107 ? -15.125 -6.875 12.471 1.00 65.25 107 HIS A N 1
ATOM 889 C CA . HIS A 1 107 ? -14.397 -7.996 13.092 1.00 65.25 107 HIS A CA 1
ATOM 890 C C . HIS A 1 107 ? -12.888 -7.754 13.274 1.00 65.25 107 HIS A C 1
ATOM 892 O O . HIS A 1 107 ? -12.262 -8.432 14.077 1.00 65.25 107 HIS A O 1
ATOM 898 N N . VAL A 1 108 ? -12.297 -6.820 12.520 1.00 66.50 108 VAL A N 1
ATOM 899 C CA . VAL A 1 108 ? -10.870 -6.465 12.621 1.00 66.50 108 VAL A CA 1
ATOM 900 C C . VAL A 1 108 ? -10.637 -5.374 13.670 1.00 66.50 108 VAL A C 1
ATOM 902 O O . VAL A 1 108 ? -9.547 -5.280 14.220 1.00 66.50 108 VAL A O 1
ATOM 905 N N . ARG A 1 109 ? -11.649 -4.538 13.934 1.00 62.69 109 ARG A N 1
ATOM 906 C CA . ARG A 1 109 ? -11.584 -3.411 14.880 1.00 62.69 109 ARG A CA 1
ATOM 907 C C . ARG A 1 109 ? -12.210 -3.711 16.235 1.00 62.69 109 ARG A C 1
ATOM 909 O O . ARG A 1 109 ? -12.092 -2.886 17.131 1.00 62.69 109 ARG A O 1
ATOM 916 N N . PHE A 1 110 ? -12.885 -4.847 16.367 1.00 64.75 110 PHE A N 1
ATOM 917 C CA . PHE A 1 110 ? -13.506 -5.255 17.614 1.00 64.75 110 PHE A CA 1
ATOM 918 C C . PHE A 1 110 ? -12.445 -5.343 18.712 1.00 64.75 110 PHE A C 1
ATOM 920 O O . PHE A 1 110 ? -11.491 -6.114 18.607 1.00 64.75 110 PHE A O 1
ATOM 927 N N . GLN A 1 111 ? -12.620 -4.527 19.744 1.00 66.25 111 GLN A N 1
ATOM 928 C CA . GLN A 1 111 ? -11.845 -4.596 20.971 1.00 66.25 111 GLN A CA 1
ATOM 929 C C . GLN A 1 111 ? -12.766 -5.101 22.075 1.00 66.25 111 GLN A C 1
ATOM 931 O O . GLN A 1 111 ? -13.926 -4.681 22.164 1.00 66.25 111 GLN A O 1
ATOM 936 N N . ASP A 1 112 ? -12.239 -5.983 22.924 1.00 63.03 112 ASP A N 1
ATOM 937 C CA . ASP A 1 112 ? -12.957 -6.461 24.103 1.00 63.03 112 ASP A CA 1
ATOM 938 C C . ASP A 1 112 ? -13.448 -5.268 24.956 1.00 63.03 112 ASP A C 1
ATOM 940 O O . ASP A 1 112 ? -12.869 -4.178 24.941 1.00 63.03 112 ASP A O 1
ATOM 944 N N . ASP A 1 113 ? -14.564 -5.450 25.670 1.00 62.88 113 ASP A N 1
ATOM 945 C CA . ASP A 1 113 ? -15.323 -4.408 26.394 1.00 62.88 113 ASP A CA 1
ATOM 946 C C . ASP A 1 113 ? -16.024 -3.330 25.539 1.00 62.88 113 ASP A C 1
ATOM 948 O O . ASP A 1 113 ? -16.553 -2.363 26.106 1.00 62.88 113 ASP A O 1
ATOM 952 N N . GLY A 1 114 ? -16.060 -3.463 24.205 1.00 61.19 114 GLY A N 1
ATOM 953 C CA . GLY A 1 114 ? -16.744 -2.506 23.322 1.00 61.19 114 GLY A CA 1
ATOM 954 C C . GLY A 1 114 ? -16.130 -1.104 23.380 1.00 61.19 114 GLY A C 1
ATOM 955 O O . GLY A 1 114 ? -16.835 -0.100 23.260 1.00 61.19 114 GLY A O 1
ATOM 956 N N . ARG A 1 115 ? -14.815 -1.042 23.628 1.00 65.00 115 ARG A N 1
ATOM 957 C CA . ARG A 1 115 ? -14.035 0.205 23.691 1.00 65.00 115 ARG A CA 1
ATOM 958 C C . ARG A 1 115 ? -13.738 0.792 22.314 1.00 65.00 115 ARG A C 1
ATOM 960 O O . ARG A 1 115 ? -13.274 1.928 22.243 1.00 65.00 115 ARG A O 1
ATOM 967 N N . ASP A 1 116 ? -14.023 0.050 21.247 1.00 71.75 116 ASP A N 1
ATOM 968 C CA . ASP A 1 116 ? -13.833 0.518 19.883 1.00 71.75 116 ASP A CA 1
ATOM 969 C C . ASP A 1 116 ? -14.762 1.697 19.557 1.00 71.75 116 ASP A C 1
ATOM 971 O O . ASP A 1 116 ? -15.897 1.809 20.040 1.00 71.75 116 ASP A O 1
ATOM 975 N N . GLY A 1 117 ? -14.275 2.606 18.714 1.00 70.12 117 GLY A N 1
ATOM 976 C CA . GLY A 1 117 ? -14.980 3.826 18.352 1.00 70.12 117 GLY A CA 1
ATOM 977 C C . GLY A 1 117 ? -16.346 3.577 17.708 1.00 70.12 117 GLY A C 1
ATOM 978 O O . GLY A 1 117 ? -17.240 4.410 17.860 1.00 70.12 117 GLY A O 1
ATOM 979 N N . PHE A 1 118 ? -16.542 2.440 17.030 1.00 73.25 118 PHE A N 1
ATOM 980 C CA . PHE A 1 118 ? -17.833 2.079 16.439 1.00 73.25 118 PHE A CA 1
ATOM 981 C C . PHE A 1 118 ? -18.830 1.587 17.495 1.00 73.25 118 PHE A C 1
ATOM 983 O O . PHE A 1 118 ? -19.954 2.088 17.541 1.00 73.25 118 PHE A O 1
ATOM 990 N N . SER A 1 119 ? -18.430 0.680 18.389 1.00 74.75 119 SER A N 1
ATOM 991 C CA . SER A 1 119 ? -19.262 0.234 19.511 1.00 74.75 119 SER A CA 1
ATOM 992 C C . SER A 1 119 ? -19.634 1.406 20.412 1.00 74.75 119 SER A C 1
ATOM 994 O O . SER A 1 119 ? -20.796 1.523 20.788 1.00 74.75 119 SER A O 1
ATOM 996 N N . ARG A 1 120 ? -18.722 2.358 20.665 1.00 75.12 120 ARG A N 1
ATOM 997 C CA . ARG A 1 120 ? -19.040 3.593 21.405 1.00 75.12 120 ARG A CA 1
ATOM 998 C C . ARG A 1 120 ? -20.105 4.447 20.705 1.00 75.12 120 ARG A C 1
ATOM 1000 O O . ARG A 1 120 ? -20.995 4.974 21.369 1.00 75.12 120 ARG A O 1
ATOM 1007 N N . GLN A 1 121 ? -20.059 4.558 19.375 1.00 77.62 121 GLN A N 1
ATOM 1008 C CA . GLN A 1 121 ? -21.105 5.232 18.591 1.00 77.62 121 GLN A CA 1
ATOM 1009 C C . GLN A 1 121 ? -22.442 4.477 18.644 1.00 77.62 121 GLN A C 1
ATOM 1011 O O . GLN A 1 121 ? -23.489 5.106 18.791 1.00 77.62 121 GLN A O 1
ATOM 1016 N N . MET A 1 122 ? -22.424 3.144 18.583 1.00 80.81 122 MET A N 1
ATOM 1017 C CA . MET A 1 122 ? -23.629 2.321 18.735 1.00 80.81 122 MET A CA 1
ATOM 1018 C C . MET A 1 122 ? -24.224 2.432 20.146 1.00 80.81 122 MET A C 1
ATOM 1020 O O . MET A 1 122 ? -25.433 2.604 20.284 1.00 80.81 122 MET A O 1
ATOM 1024 N N . PHE A 1 123 ? -23.395 2.426 21.194 1.00 79.00 123 PHE A N 1
ATOM 1025 C CA . PHE A 1 123 ? -23.841 2.658 22.569 1.00 79.00 123 PHE A CA 1
ATOM 1026 C C . PHE A 1 123 ? -24.447 4.053 22.734 1.00 79.00 123 PHE A C 1
ATOM 1028 O O . PHE A 1 123 ? -25.495 4.182 23.362 1.00 79.00 123 PHE A O 1
ATOM 1035 N N . ALA A 1 124 ? -23.864 5.085 22.117 1.00 79.75 124 ALA A N 1
ATOM 1036 C CA . ALA A 1 124 ? -24.451 6.423 22.103 1.00 79.75 124 ALA A CA 1
ATOM 1037 C C . ALA A 1 124 ? -25.833 6.462 21.425 1.00 79.75 124 ALA A C 1
ATOM 1039 O O . ALA A 1 124 ? -26.734 7.116 21.948 1.00 79.75 124 ALA A O 1
ATOM 1040 N N . LEU A 1 125 ? -26.039 5.723 20.327 1.00 81.31 125 LEU A N 1
ATOM 1041 C CA . LEU A 1 125 ? -27.345 5.637 19.654 1.00 81.31 125 LEU A CA 1
ATOM 1042 C C . LEU A 1 125 ? -28.423 4.959 20.508 1.00 81.31 125 LEU A C 1
ATOM 1044 O O . LEU A 1 125 ? -29.585 5.348 20.440 1.00 81.31 125 LEU A O 1
ATOM 1048 N N . VAL A 1 126 ? -28.049 3.970 21.322 1.00 85.38 126 VAL A N 1
ATOM 1049 C CA . VAL A 1 126 ? -28.975 3.253 22.221 1.00 85.38 126 VAL A CA 1
ATOM 1050 C C . VAL A 1 126 ? -29.140 3.983 23.571 1.00 85.38 126 VAL A C 1
ATOM 1052 O O . VAL A 1 126 ? -29.860 3.523 24.451 1.00 85.38 126 VAL A O 1
ATOM 1055 N N . GLY A 1 127 ? -28.511 5.154 23.747 1.00 75.81 127 GLY A N 1
ATOM 1056 C CA . GLY A 1 127 ? -28.602 5.963 24.971 1.00 75.81 127 GLY A CA 1
ATOM 1057 C C . GLY A 1 127 ? -27.664 5.524 26.103 1.00 75.81 127 GLY A C 1
ATOM 1058 O O . GLY A 1 127 ? -27.733 6.065 27.201 1.00 75.81 127 GLY A O 1
ATOM 1059 N N . LEU A 1 128 ? -26.755 4.585 25.828 1.00 72.38 128 LEU A N 1
ATOM 1060 C CA . LEU A 1 128 ? -25.731 4.063 26.743 1.00 72.38 128 LEU A CA 1
ATOM 1061 C C . LEU A 1 128 ? -24.376 4.786 26.602 1.00 72.38 128 LEU A C 1
ATOM 1063 O O . LEU A 1 128 ? -23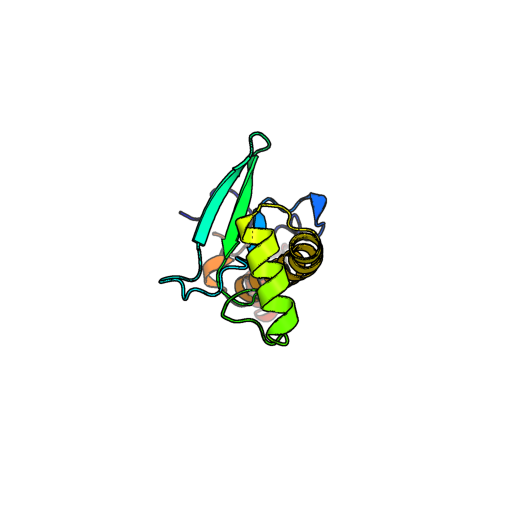.380 4.360 27.175 1.00 72.38 128 LEU A O 1
ATOM 1067 N N . GLY A 1 129 ? -24.309 5.869 25.823 1.00 64.19 129 GLY A N 1
ATOM 1068 C CA . GLY A 1 129 ? -23.065 6.599 25.541 1.00 64.19 129 GLY A CA 1
ATOM 1069 C C . GLY A 1 129 ? -22.589 7.548 26.644 1.00 64.19 129 GLY A C 1
ATOM 1070 O O . GLY A 1 129 ? -21.648 8.300 26.410 1.00 64.19 129 GLY A O 1
ATOM 1071 N N . ASN A 1 130 ? -23.244 7.569 27.808 1.00 59.91 130 ASN A N 1
ATOM 1072 C CA . ASN A 1 130 ? -22.883 8.455 28.909 1.00 5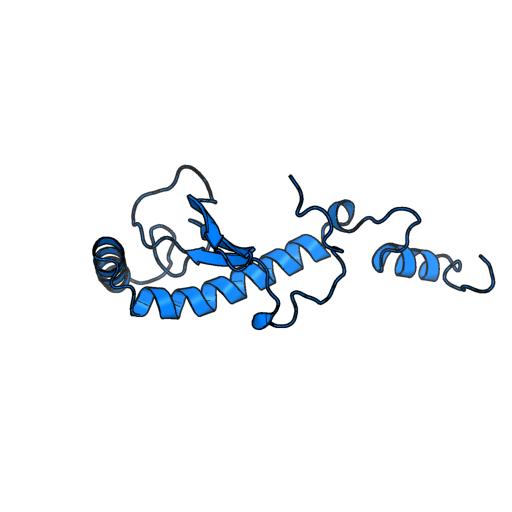9.91 130 ASN A CA 1
ATOM 1073 C C . ASN A 1 130 ? -22.005 7.700 29.920 1.00 59.91 130 ASN A C 1
ATOM 1075 O O . ASN A 1 130 ? -22.480 6.769 30.568 1.00 59.91 130 ASN A O 1
ATOM 1079 N N . GLU A 1 131 ? -20.746 8.122 30.080 1.00 58.12 131 GLU A N 1
ATOM 1080 C CA . GLU A 1 131 ? -19.802 7.562 31.068 1.00 58.12 131 GLU A CA 1
ATOM 1081 C C . GLU A 1 131 ? -20.332 7.647 32.511 1.00 58.12 131 GLU A C 1
ATOM 1083 O O . GLU A 1 131 ? -19.880 6.901 33.370 1.00 58.12 131 GLU A O 1
ATOM 1088 N N . ALA A 1 132 ? -21.331 8.498 32.772 1.00 53.41 132 ALA A N 1
ATOM 1089 C CA . ALA A 1 132 ? -21.987 8.633 34.073 1.00 53.41 132 ALA A CA 1
ATOM 1090 C C . ALA A 1 132 ? -22.979 7.501 34.427 1.00 53.41 132 ALA A C 1
ATOM 1092 O O . ALA A 1 132 ? -23.504 7.495 35.539 1.00 53.41 132 ALA A O 1
ATOM 1093 N N . VAL A 1 133 ? -23.281 6.581 33.501 1.00 52.78 133 VAL A N 1
ATOM 1094 C CA . VAL A 1 133 ? -24.228 5.462 33.718 1.00 52.78 133 VAL A CA 1
ATOM 1095 C C . VAL A 1 133 ? -23.525 4.091 33.674 1.00 52.78 133 VAL A C 1
ATOM 1097 O O . VAL A 1 133 ? -24.190 3.061 33.765 1.00 52.78 133 VAL A O 1
ATOM 1100 N N . ARG A 1 134 ? -22.191 4.057 33.556 1.00 43.94 134 ARG A N 1
ATOM 1101 C CA . ARG A 1 134 ? -21.401 2.818 33.610 1.00 43.94 134 ARG A CA 1
ATOM 1102 C C . ARG A 1 134 ? -20.852 2.557 35.009 1.00 43.94 134 ARG A C 1
ATOM 1104 O O . ARG A 1 134 ? -20.395 3.526 35.651 1.00 43.94 134 ARG A O 1
#

Radius of gyration: 19.56 Å; chains: 1; bounding box: 48×27×58 Å

Sequence (134 aa):
HLLENVDPESDQDIHPEQERVRFTATASLGFHPGDIVSLSQDDSGLRHLEVAFLGLHGSQSPMPGYYLDELAWEYAWQESRLGLFLDFFHHRLLTLLHRIWRKYRYHVRFQDDGRDGFSRQMFALVGLGNEAVR

Foldseek 3Di:
DPPPPDQLPDCLVVDVVSDLEQEAEDLALDDDPDQWDDWDADPVNRIYTYGHPPQCHYNPHPDDVVVSVVQNVCNVVVNRPVRVVSSVVVRVVVSVVVNVVSVPDCVNNDDPPLPGPVSLVVCVVVVNNDPVVD

Secondary structure (DSSP, 8-state):
---TT--TT-GGGSSGGG-SEEEEE---SSPPSSSEEEEEE-TTSPEEEEESSS-SSSTT--S-HHHHHHHHHHHHTT--SHHHHHHHHHHHHHHHHHHHHHHH-HHHH--GGG-SHHHHHHHHHTT---GGG-